Protein AF-W2SSA4-F1 (afdb_monomer_lite)

Sequence (80 aa):
MRGKLAIGITANFINNKTPAEERVPEISGVAYIFNQSFFKEMYAKTGVDLENIVYYKACCVIRFFLYLEIPLCCSSNYTL

Radius of gyration: 16.45 Å; chains: 1; bounding box: 50×24×45 Å

Foldseek 3Di:
DDDFDKDKDKDKDWDPVDPVSVPDDWDQKDACVRCVVVQVVVCVVPVARFRIWGWDDDPTMTMIITMGTDDPPDDDPPDD

InterPro domains:
  IPR036188 FAD/NAD(P)-binding domain superfamily [G3DSA:3.50.50.60] (1-65)
  IPR057494 [F-actin]-monooxygenase MICAL1-3-like, Rossman domain [PF25413] (5-58)

Structure (mmCIF, N/CA/C/O backbone):
data_AF-W2SSA4-F1
#
_entry.id   AF-W2SSA4-F1
#
loop_
_atom_site.group_PDB
_atom_site.id
_atom_site.type_symbol
_atom_site.label_atom_id
_atom_site.label_alt_id
_atom_site.label_comp_id
_atom_site.label_asym_id
_atom_site.label_entity_id
_atom_site.label_seq_id
_atom_site.pdbx_PDB_ins_code
_atom_site.Cartn_x
_atom_site.Cartn_y
_atom_site.Cartn_z
_atom_site.occupancy
_atom_site.B_iso_or_equiv
_atom_site.auth_seq_id
_atom_site.auth_comp_id
_atom_site.auth_asym_id
_atom_site.auth_atom_id
_atom_site.pdbx_PDB_model_num
ATOM 1 N N . MET A 1 1 ? -8.887 -0.059 28.816 1.00 45.56 1 MET A N 1
ATOM 2 C CA . MET A 1 1 ? -9.007 0.191 27.362 1.00 45.56 1 MET A CA 1
ATOM 3 C C . MET A 1 1 ? -8.990 -1.150 26.651 1.00 45.56 1 MET A C 1
ATOM 5 O O . MET A 1 1 ? -8.038 -1.894 26.837 1.00 45.56 1 MET A O 1
ATOM 9 N N . ARG A 1 2 ? -10.050 -1.501 25.916 1.00 58.16 2 ARG A N 1
ATOM 10 C CA . ARG A 1 2 ? -10.068 -2.707 25.074 1.00 58.16 2 A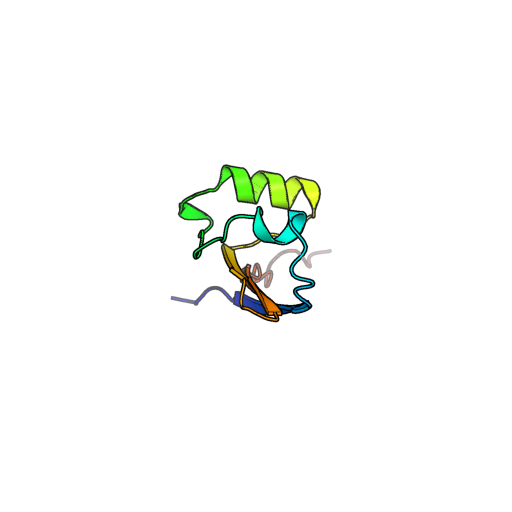RG A CA 1
ATOM 11 C C . ARG A 1 2 ? -9.456 -2.299 23.732 1.00 58.16 2 ARG A C 1
ATOM 13 O O . ARG A 1 2 ? -9.976 -1.380 23.108 1.00 58.16 2 ARG A O 1
ATOM 20 N N . GLY A 1 3 ? -8.320 -2.884 23.353 1.00 65.50 3 GLY A N 1
ATOM 21 C CA . GLY A 1 3 ? -7.741 -2.652 22.028 1.00 65.50 3 GLY A CA 1
ATOM 22 C C . GLY A 1 3 ? -8.728 -3.093 20.947 1.00 65.50 3 GLY A C 1
ATOM 23 O O . GLY A 1 3 ? -9.435 -4.086 21.134 1.00 65.50 3 GLY A O 1
ATOM 24 N N . LYS A 1 4 ? -8.810 -2.340 19.850 1.00 73.19 4 LYS A N 1
ATOM 25 C CA . LYS A 1 4 ? -9.539 -2.771 18.653 1.00 73.19 4 LYS A CA 1
ATOM 26 C C . LYS A 1 4 ? -8.812 -3.969 18.039 1.00 73.19 4 LYS A C 1
ATOM 28 O O . LYS A 1 4 ? -7.584 -4.028 18.064 1.00 73.19 4 LYS A O 1
ATOM 33 N N . LEU A 1 5 ? -9.573 -4.949 17.558 1.00 82.88 5 LEU A N 1
ATOM 34 C CA . LEU A 1 5 ? -9.015 -6.133 16.914 1.00 82.88 5 LEU A CA 1
ATOM 35 C C . LEU A 1 5 ? -8.654 -5.778 15.470 1.00 82.88 5 LEU A C 1
ATOM 37 O O . LEU A 1 5 ? -9.507 -5.292 14.733 1.00 82.88 5 LEU A O 1
ATOM 41 N N . ALA A 1 6 ? -7.412 -6.042 15.074 1.00 85.19 6 ALA A N 1
ATOM 42 C CA . ALA A 1 6 ? -6.928 -5.787 13.723 1.00 85.19 6 ALA A CA 1
ATOM 43 C C . ALA A 1 6 ? -6.351 -7.063 13.101 1.00 85.19 6 ALA A C 1
ATOM 45 O O . ALA A 1 6 ? -5.724 -7.872 13.791 1.00 85.19 6 ALA A O 1
ATOM 46 N N . ILE A 1 7 ? -6.547 -7.227 11.793 1.00 89.62 7 ILE A N 1
ATOM 47 C CA . ILE A 1 7 ? -5.914 -8.274 10.986 1.00 89.62 7 ILE A CA 1
ATOM 48 C C . ILE A 1 7 ? -4.930 -7.610 10.030 1.00 89.62 7 ILE A C 1
ATOM 50 O O . ILE A 1 7 ? -5.305 -6.761 9.224 1.00 89.62 7 ILE A O 1
ATOM 54 N N . GLY A 1 8 ? -3.674 -8.048 10.091 1.00 92.50 8 GLY A N 1
ATOM 55 C CA . GLY A 1 8 ? -2.677 -7.745 9.072 1.00 92.50 8 GLY A CA 1
ATOM 56 C C . GLY A 1 8 ? -2.676 -8.820 7.988 1.00 92.50 8 GLY A C 1
ATOM 57 O O . GLY A 1 8 ? -2.473 -9.997 8.285 1.00 92.50 8 GLY A O 1
ATOM 58 N N . ILE A 1 9 ? -2.867 -8.422 6.734 1.00 93.19 9 ILE A N 1
ATOM 59 C CA . ILE A 1 9 ? -2.747 -9.289 5.559 1.00 93.19 9 ILE A CA 1
ATOM 60 C C . ILE A 1 9 ? -1.539 -8.830 4.749 1.00 93.19 9 ILE A C 1
ATOM 62 O O . ILE A 1 9 ? -1.358 -7.639 4.499 1.00 93.19 9 ILE A O 1
ATOM 66 N N . THR A 1 10 ? -0.717 -9.782 4.307 1.00 94.56 10 THR A N 1
ATOM 67 C CA . THR A 1 10 ? 0.371 -9.502 3.363 1.00 94.56 10 THR A CA 1
ATOM 68 C C . THR A 1 10 ? 0.143 -10.260 2.069 1.00 94.56 10 THR A C 1
ATOM 70 O O . THR A 1 10 ? -0.164 -11.450 2.099 1.00 94.56 10 THR A O 1
ATOM 73 N N . ALA A 1 11 ? 0.295 -9.576 0.939 1.00 94.12 11 ALA A N 1
ATOM 74 C CA . ALA A 1 11 ? 0.162 -10.169 -0.385 1.00 94.12 11 ALA A CA 1
ATOM 75 C C . ALA A 1 11 ? 1.405 -9.862 -1.218 1.00 94.12 11 ALA A C 1
ATOM 77 O O . ALA A 1 11 ? 1.897 -8.734 -1.221 1.00 94.12 11 ALA A O 1
ATOM 78 N N . ASN A 1 12 ? 1.914 -10.880 -1.913 1.00 94.75 12 ASN A N 1
ATOM 79 C CA . ASN A 1 12 ? 3.089 -10.771 -2.768 1.00 94.75 12 ASN A CA 1
ATOM 80 C C . ASN A 1 12 ? 2.715 -11.137 -4.195 1.00 94.75 12 ASN A C 1
ATOM 82 O O . ASN A 1 12 ? 2.152 -12.204 -4.432 1.00 94.75 12 ASN A O 1
ATOM 86 N N . PHE A 1 13 ? 3.083 -10.274 -5.129 1.00 95.06 13 PHE A N 1
ATOM 87 C CA . PHE A 1 13 ? 2.894 -10.475 -6.555 1.00 95.06 13 PHE A CA 1
ATOM 88 C C . PHE A 1 13 ? 4.253 -10.458 -7.254 1.00 95.06 13 PHE A C 1
ATOM 90 O O . PHE A 1 13 ? 5.193 -9.798 -6.803 1.00 95.06 13 PHE A O 1
ATOM 97 N N . ILE A 1 14 ? 4.371 -11.204 -8.349 1.00 94.56 14 ILE A N 1
ATOM 98 C CA . ILE A 1 14 ? 5.582 -11.214 -9.176 1.00 94.56 14 ILE A CA 1
ATOM 99 C C . ILE A 1 14 ? 5.706 -9.850 -9.856 1.00 94.56 14 ILE A C 1
ATOM 101 O O . ILE A 1 14 ? 4.743 -9.375 -10.450 1.00 94.56 14 ILE A O 1
ATOM 105 N N . ASN A 1 15 ? 6.885 -9.230 -9.774 1.00 93.00 15 ASN A N 1
ATOM 106 C CA . ASN A 1 15 ? 7.187 -8.015 -10.525 1.00 93.00 15 ASN A CA 1
ATOM 107 C C . ASN A 1 15 ? 7.759 -8.399 -11.898 1.00 93.00 15 ASN A C 1
ATOM 109 O O . ASN A 1 15 ? 8.914 -8.824 -11.979 1.00 93.00 15 ASN A O 1
ATOM 113 N N . ASN A 1 16 ? 6.976 -8.240 -12.970 1.00 92.81 16 ASN A N 1
ATOM 114 C CA . ASN A 1 16 ? 7.435 -8.538 -14.333 1.00 92.81 16 ASN A CA 1
ATOM 115 C C . ASN A 1 16 ? 8.305 -7.422 -14.932 1.00 92.81 16 ASN A C 1
ATOM 117 O O . ASN A 1 16 ? 8.771 -7.554 -16.065 1.00 92.81 16 ASN A O 1
ATOM 121 N N . LYS A 1 17 ? 8.553 -6.337 -14.180 1.00 89.31 17 LYS A N 1
ATOM 122 C CA . LYS A 1 17 ? 9.357 -5.176 -14.595 1.00 89.31 17 LYS A CA 1
ATOM 123 C C . LYS A 1 17 ? 8.850 -4.541 -15.887 1.00 89.31 17 LYS A C 1
ATOM 125 O O . LYS A 1 17 ? 9.625 -4.007 -16.682 1.00 89.31 17 LYS A O 1
ATOM 130 N N . THR A 1 18 ? 7.543 -4.610 -16.122 1.00 93.38 18 THR A N 1
ATOM 131 C CA . THR A 1 18 ? 6.948 -3.941 -17.276 1.00 93.38 18 THR A CA 1
ATOM 132 C C . THR A 1 18 ? 6.989 -2.424 -17.069 1.00 93.38 18 THR A C 1
ATOM 134 O O . THR A 1 18 ? 6.876 -1.944 -15.938 1.00 93.38 18 THR A O 1
ATOM 137 N N . PRO A 1 19 ? 7.091 -1.619 -18.143 1.00 91.38 19 PRO A N 1
ATOM 138 C CA . PRO A 1 19 ? 7.078 -0.161 -18.011 1.00 91.38 19 PRO A CA 1
ATOM 139 C C . PRO A 1 19 ? 5.766 0.363 -17.407 1.00 91.38 19 PRO A C 1
ATOM 141 O O . PRO A 1 19 ? 5.742 1.462 -16.861 1.00 91.38 19 PRO A O 1
ATOM 144 N N . ALA A 1 20 ? 4.675 -0.405 -17.503 1.00 91.12 20 ALA A N 1
ATOM 145 C CA . ALA A 1 20 ? 3.409 -0.087 -16.855 1.00 91.12 20 ALA A CA 1
ATOM 146 C C . ALA A 1 20 ? 3.492 -0.267 -15.332 1.00 91.12 20 ALA A C 1
ATOM 148 O O . ALA A 1 20 ? 3.108 0.644 -14.603 1.00 91.12 20 ALA A O 1
ATOM 149 N N . GLU A 1 21 ? 4.039 -1.392 -14.855 1.00 88.50 21 GLU A N 1
ATOM 150 C CA . GLU A 1 21 ? 4.261 -1.632 -13.424 1.00 88.50 21 GLU A CA 1
ATOM 151 C C . GLU A 1 21 ? 5.238 -0.612 -12.841 1.00 88.50 21 GLU A C 1
ATOM 153 O O . GLU A 1 21 ? 4.986 -0.095 -11.759 1.00 88.50 21 GLU A O 1
ATOM 158 N N . GLU A 1 22 ? 6.309 -0.258 -13.558 1.00 87.75 22 GLU A N 1
ATOM 159 C CA . GLU A 1 22 ? 7.328 0.688 -13.081 1.00 87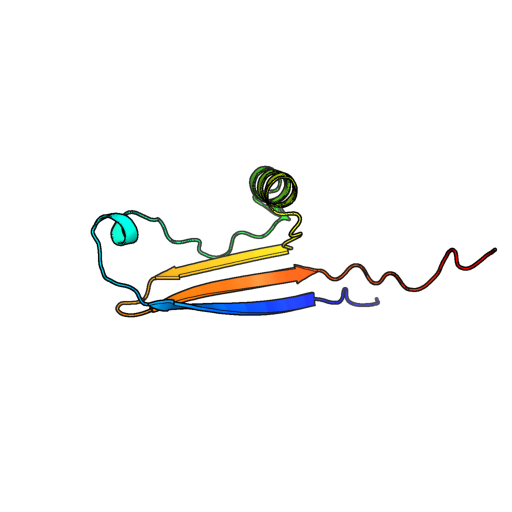.75 22 GLU A CA 1
ATOM 160 C C . GLU A 1 22 ? 6.754 2.089 -12.816 1.00 87.75 22 GLU A C 1
ATOM 162 O O . GLU A 1 22 ? 7.100 2.721 -11.822 1.00 87.75 22 GLU A O 1
ATOM 167 N N . ARG A 1 23 ? 5.794 2.536 -13.636 1.00 90.19 23 ARG A N 1
ATOM 168 C CA . ARG A 1 23 ? 5.137 3.848 -13.497 1.00 90.19 23 ARG A CA 1
ATOM 169 C C . ARG A 1 23 ? 4.213 3.964 -12.284 1.00 90.19 23 ARG A C 1
ATOM 171 O O . ARG A 1 23 ? 3.845 5.080 -11.927 1.00 90.19 23 ARG A O 1
ATOM 178 N N . VAL A 1 24 ? 3.806 2.848 -11.676 1.00 90.00 24 VAL A N 1
ATOM 179 C CA . VAL A 1 24 ? 2.927 2.870 -10.499 1.00 90.00 24 VAL A CA 1
ATOM 180 C C . VAL A 1 24 ? 3.711 3.390 -9.287 1.00 90.00 24 VAL A C 1
ATOM 182 O O . VAL A 1 24 ? 4.729 2.782 -8.940 1.00 90.00 24 VAL A O 1
ATOM 185 N N . PRO A 1 25 ? 3.272 4.481 -8.633 1.00 89.44 25 PRO A N 1
ATOM 186 C CA . PRO A 1 25 ? 3.963 5.027 -7.472 1.00 89.44 25 PRO A CA 1
ATOM 187 C C . PRO A 1 25 ? 3.807 4.119 -6.250 1.00 89.44 25 PRO A C 1
ATOM 189 O O . PRO A 1 25 ? 2.772 3.481 -6.053 1.00 89.44 25 PRO A O 1
ATOM 192 N N . GLU A 1 26 ? 4.840 4.085 -5.412 1.00 89.12 26 GLU A N 1
ATOM 193 C CA . GLU A 1 26 ? 4.784 3.403 -4.121 1.00 89.12 26 GLU A CA 1
ATOM 194 C C . GLU A 1 26 ? 3.855 4.126 -3.136 1.00 89.12 26 GLU A C 1
ATOM 196 O O . GLU A 1 26 ? 3.649 5.338 -3.225 1.00 89.12 26 GLU A O 1
ATOM 201 N N . ILE A 1 27 ? 3.311 3.383 -2.169 1.00 87.81 27 ILE A N 1
ATOM 202 C CA . ILE A 1 27 ? 2.466 3.929 -1.103 1.00 87.81 27 ILE A CA 1
ATOM 203 C C . ILE A 1 27 ? 3.174 3.644 0.218 1.00 87.81 27 ILE A C 1
ATOM 205 O O . ILE A 1 27 ? 3.112 2.529 0.739 1.00 87.81 27 ILE A O 1
ATOM 209 N N . SER A 1 28 ? 3.841 4.657 0.772 1.00 78.06 28 SER A N 1
ATOM 210 C CA . SER A 1 28 ? 4.706 4.565 1.959 1.00 78.06 28 SER A CA 1
ATOM 211 C C . SER A 1 28 ? 3.961 4.455 3.302 1.00 78.06 28 SER A C 1
ATOM 213 O O . SER A 1 28 ? 4.484 4.847 4.341 1.00 78.06 28 SER A O 1
ATOM 215 N N . GLY A 1 29 ? 2.760 3.876 3.298 1.00 72.62 29 GLY A N 1
ATOM 216 C CA . GLY A 1 29 ? 1.887 3.770 4.462 1.00 72.62 29 GLY A CA 1
ATOM 217 C C . GLY A 1 29 ? 0.968 4.972 4.562 1.00 72.62 29 GLY A C 1
ATOM 218 O O . GLY A 1 29 ? 1.309 6.005 5.133 1.00 72.62 29 GLY A O 1
ATOM 219 N N . VAL A 1 30 ? -0.221 4.824 3.990 1.00 75.06 30 VAL A N 1
ATOM 220 C CA . VAL A 1 30 ? -1.276 5.830 4.068 1.00 75.06 30 VAL A CA 1
ATOM 221 C C . VAL A 1 30 ? -2.318 5.299 5.034 1.00 75.06 30 VAL A C 1
ATOM 223 O O . VAL A 1 30 ? -3.063 4.389 4.693 1.00 75.06 30 VAL A O 1
ATOM 226 N N . ALA A 1 31 ? -2.368 5.858 6.242 1.00 74.50 31 ALA A N 1
ATOM 227 C CA . ALA A 1 31 ? -3.402 5.499 7.207 1.00 74.50 31 ALA A CA 1
ATOM 228 C C . ALA A 1 31 ? -4.726 6.203 6.872 1.00 74.50 31 ALA A C 1
ATOM 230 O O . ALA A 1 31 ? -4.733 7.332 6.368 1.00 74.50 31 ALA A O 1
ATOM 231 N N . TYR A 1 32 ? -5.845 5.566 7.221 1.00 72.75 32 TYR A N 1
ATOM 232 C CA . TYR A 1 32 ? -7.209 6.058 7.012 1.00 72.75 32 TYR A CA 1
ATOM 233 C C . TYR A 1 32 ? -7.392 7.515 7.440 1.00 72.75 32 TYR A C 1
ATOM 235 O O . TYR A 1 32 ? -7.996 8.313 6.726 1.00 72.75 32 TYR A O 1
ATOM 243 N N . ILE A 1 33 ? -6.787 7.884 8.571 1.00 71.75 33 ILE A N 1
ATOM 244 C CA . ILE A 1 33 ? -6.849 9.222 9.168 1.00 71.75 33 ILE A CA 1
ATOM 245 C C . ILE A 1 33 ? -6.403 10.316 8.182 1.00 71.75 33 ILE A C 1
ATOM 247 O O . ILE A 1 33 ? -6.980 11.404 8.181 1.00 71.75 33 ILE A O 1
ATOM 251 N N . PHE A 1 34 ? -5.427 10.026 7.317 1.00 77.06 34 PHE A N 1
ATOM 252 C CA . PHE A 1 34 ? -4.834 11.006 6.404 1.00 77.06 34 PHE A CA 1
ATOM 253 C C . PHE A 1 34 ? -5.547 11.104 5.054 1.00 77.06 34 PHE A C 1
ATOM 255 O O . PHE A 1 34 ? -5.518 12.164 4.439 1.00 77.06 34 PHE A O 1
ATOM 262 N N . ASN A 1 35 ? -6.185 10.028 4.585 1.00 82.94 35 ASN A N 1
ATOM 263 C CA . ASN A 1 35 ? -6.743 9.956 3.229 1.00 82.94 35 ASN A CA 1
ATOM 264 C C . ASN A 1 35 ? -8.138 9.318 3.203 1.00 82.94 35 ASN A C 1
ATOM 266 O O . ASN A 1 35 ? -8.434 8.405 2.436 1.00 82.94 35 ASN A O 1
ATOM 270 N N . GLN A 1 36 ? -9.028 9.827 4.053 1.00 82.69 36 GLN A N 1
ATOM 271 C CA . GLN A 1 36 ? -10.368 9.269 4.267 1.00 82.69 36 GLN A CA 1
ATOM 272 C C . GLN A 1 36 ? -11.201 9.150 2.980 1.00 82.69 36 GLN A C 1
ATOM 274 O O . GLN A 1 36 ? -11.997 8.225 2.859 1.00 82.69 36 GLN A O 1
ATOM 279 N N . SER A 1 37 ? -11.046 10.067 2.019 1.00 88.19 37 SER A N 1
ATOM 280 C CA . SER A 1 37 ? -11.756 10.013 0.731 1.00 88.19 37 SER A CA 1
ATOM 281 C C . SER A 1 37 ? -11.371 8.780 -0.086 1.00 88.19 37 SER A C 1
ATOM 283 O O . SER A 1 37 ? -12.256 8.082 -0.572 1.00 88.19 37 SER A O 1
ATOM 285 N N . PHE A 1 38 ? -10.074 8.471 -0.165 1.00 88.25 38 PHE A N 1
ATOM 286 C CA . PHE A 1 38 ? -9.557 7.282 -0.842 1.00 88.25 38 PHE A CA 1
ATOM 287 C C . PHE A 1 38 ? -10.130 5.999 -0.231 1.00 88.25 38 PHE A C 1
ATOM 289 O O . PHE A 1 38 ? -10.655 5.152 -0.950 1.00 88.25 38 PHE A O 1
ATOM 296 N N . PHE A 1 39 ? -10.097 5.876 1.098 1.00 88.56 39 PHE A N 1
ATOM 297 C CA . PHE A 1 39 ? -10.615 4.690 1.781 1.00 88.56 39 PHE A CA 1
ATOM 298 C C . PHE A 1 39 ? -12.134 4.553 1.672 1.00 88.56 39 PHE A C 1
ATOM 300 O O . PHE A 1 39 ? -12.628 3.449 1.466 1.00 88.56 39 PHE A O 1
ATOM 307 N N . LYS A 1 40 ? -12.884 5.662 1.730 1.00 89.75 40 LYS A N 1
ATOM 308 C CA . LYS A 1 40 ? -14.337 5.650 1.499 1.00 89.75 40 LYS A CA 1
ATOM 309 C C . LYS A 1 40 ? -14.687 5.217 0.077 1.00 89.75 40 LYS A C 1
ATOM 311 O O . LYS A 1 40 ? -15.612 4.432 -0.106 1.00 89.75 40 LYS A O 1
ATOM 316 N N . GLU A 1 41 ? -13.957 5.700 -0.927 1.00 92.19 41 GLU A N 1
ATOM 317 C CA . GLU A 1 41 ? -14.165 5.296 -2.321 1.00 92.19 41 GLU A CA 1
ATOM 318 C C . GLU A 1 41 ? -13.792 3.824 -2.544 1.00 92.19 41 GLU A C 1
ATOM 320 O O . GLU A 1 41 ? -14.513 3.089 -3.218 1.00 92.19 41 GLU A O 1
ATOM 325 N N . MET A 1 42 ? -12.694 3.369 -1.941 1.00 90.31 42 MET A N 1
ATOM 326 C CA . MET A 1 42 ? -12.276 1.972 -1.989 1.00 90.31 42 MET A CA 1
ATOM 327 C C . MET A 1 42 ? -13.311 1.052 -1.328 1.00 90.31 42 MET A 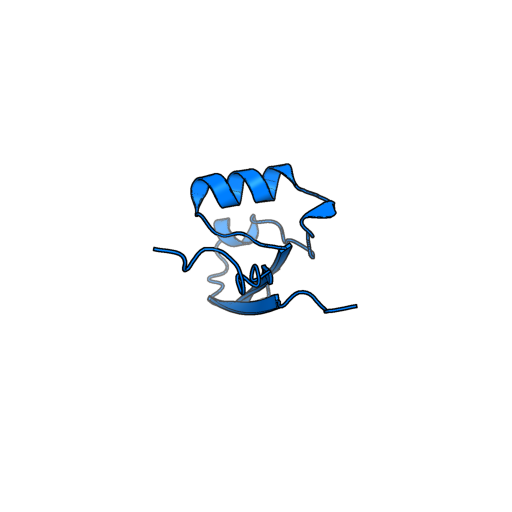C 1
ATOM 329 O O . MET A 1 42 ? -13.684 0.040 -1.927 1.00 90.31 42 MET A O 1
ATOM 333 N N . TYR A 1 43 ? -13.824 1.426 -0.153 1.00 90.75 43 TYR A N 1
ATOM 334 C CA . TYR A 1 43 ? -14.920 0.726 0.516 1.00 90.75 43 TYR A CA 1
ATOM 335 C C . TYR A 1 43 ? -16.170 0.685 -0.369 1.00 90.75 43 TYR A C 1
ATOM 337 O O . TYR A 1 43 ? -16.734 -0.383 -0.581 1.00 90.75 43 TYR A O 1
ATOM 345 N N . ALA A 1 44 ? -16.557 1.808 -0.979 1.00 93.69 44 ALA A N 1
ATOM 346 C CA . ALA A 1 44 ? -17.715 1.859 -1.871 1.00 93.69 44 ALA A CA 1
ATOM 347 C C . ALA A 1 44 ? -17.570 0.951 -3.110 1.00 93.69 44 ALA A C 1
ATOM 349 O O . ALA A 1 44 ? -18.562 0.404 -3.585 1.00 93.69 44 ALA A O 1
ATOM 350 N N . LYS A 1 45 ? -16.349 0.775 -3.635 1.00 93.69 45 LYS A N 1
ATOM 351 C CA . LYS A 1 45 ? -16.079 -0.067 -4.815 1.00 93.69 45 LYS A CA 1
ATOM 352 C C . LYS A 1 45 ? -15.898 -1.551 -4.497 1.00 93.69 45 LYS A C 1
ATOM 354 O O . LYS A 1 45 ? -16.249 -2.386 -5.323 1.00 93.69 45 LYS A O 1
ATOM 359 N N . THR A 1 46 ? -15.293 -1.878 -3.357 1.00 90.62 46 THR A N 1
ATOM 360 C CA . THR A 1 46 ? -14.828 -3.246 -3.047 1.00 90.62 46 THR A CA 1
ATOM 361 C C . THR A 1 46 ? -15.511 -3.876 -1.836 1.00 90.62 46 THR A C 1
ATOM 363 O O . THR A 1 46 ? -15.447 -5.090 -1.672 1.00 90.62 46 THR A O 1
ATOM 366 N N . GLY A 1 47 ? -16.149 -3.073 -0.981 1.00 89.69 47 GLY A N 1
ATOM 367 C CA . GLY A 1 47 ? -16.708 -3.498 0.305 1.00 89.69 47 GLY A CA 1
ATOM 368 C C . GLY A 1 47 ? -15.664 -3.759 1.396 1.00 89.69 47 GLY A C 1
ATOM 369 O O . GLY A 1 47 ? -16.029 -4.195 2.485 1.00 89.69 47 GLY A O 1
ATOM 370 N N . VAL A 1 48 ? -14.377 -3.518 1.126 1.00 86.75 48 VAL A N 1
ATOM 371 C CA . VAL A 1 48 ? -13.292 -3.754 2.085 1.00 86.75 48 VAL A CA 1
ATOM 372 C C . VAL A 1 48 ? -13.049 -2.492 2.905 1.00 86.75 48 VAL A C 1
ATOM 374 O O . VAL A 1 48 ? -12.795 -1.428 2.344 1.00 86.75 48 VAL A O 1
ATOM 377 N N . ASP A 1 49 ? -13.108 -2.618 4.229 1.00 88.88 49 ASP A N 1
ATOM 378 C CA . ASP A 1 49 ? -12.767 -1.544 5.161 1.00 88.88 49 ASP A CA 1
ATOM 379 C C . ASP A 1 49 ? -11.318 -1.722 5.644 1.00 88.88 49 ASP A C 1
ATOM 381 O O . ASP A 1 49 ? -10.992 -2.689 6.338 1.00 88.88 49 ASP A O 1
ATOM 385 N N . LEU A 1 50 ? -10.426 -0.831 5.199 1.00 88.88 50 LEU A N 1
ATOM 386 C CA . LEU A 1 50 ? -9.004 -0.845 5.553 1.00 88.88 50 LEU A CA 1
ATOM 387 C C . LEU A 1 50 ? -8.673 0.346 6.444 1.00 88.88 50 LEU A C 1
ATOM 389 O O . LEU A 1 50 ? -9.007 1.487 6.134 1.00 88.88 50 LEU A O 1
ATOM 393 N N . GLU A 1 51 ? -7.904 0.081 7.492 1.00 88.56 51 GLU A N 1
ATOM 394 C CA . GLU A 1 51 ? -7.333 1.104 8.362 1.00 88.56 51 GLU A CA 1
ATOM 395 C C . GLU A 1 51 ? -6.033 1.671 7.775 1.00 88.56 51 GLU A C 1
ATOM 397 O O . GLU A 1 51 ? -5.753 2.865 7.887 1.00 88.56 51 GLU A O 1
ATOM 402 N N . ASN A 1 52 ? -5.221 0.823 7.143 1.00 89.62 52 ASN A N 1
ATOM 403 C CA . ASN A 1 52 ? -3.956 1.232 6.543 1.00 89.62 52 ASN A CA 1
ATOM 404 C C . ASN A 1 52 ? -3.590 0.329 5.362 1.00 89.62 52 ASN A C 1
ATOM 406 O O . ASN A 1 52 ? -3.849 -0.878 5.371 1.00 89.62 52 ASN A O 1
ATOM 410 N N . ILE A 1 53 ? -2.942 0.918 4.361 1.00 91.12 53 ILE A N 1
ATOM 411 C CA . ILE A 1 53 ? -2.365 0.206 3.225 1.00 91.12 53 ILE A CA 1
ATOM 412 C C . ILE A 1 53 ? -0.937 0.681 2.985 1.00 91.12 53 ILE A C 1
ATOM 414 O O . ILE A 1 53 ? -0.638 1.878 2.973 1.00 91.12 53 ILE A O 1
ATOM 418 N N . VAL A 1 54 ? -0.057 -0.287 2.764 1.00 92.19 54 VAL A N 1
ATOM 419 C CA . VAL A 1 54 ? 1.329 -0.064 2.374 1.00 92.19 54 VAL A CA 1
ATOM 420 C C . VAL A 1 54 ? 1.613 -0.877 1.123 1.00 92.19 54 VAL A C 1
ATOM 422 O O . VAL A 1 54 ? 1.289 -2.064 1.057 1.00 92.19 54 VAL A O 1
ATOM 425 N N . TYR A 1 55 ? 2.229 -0.246 0.135 1.00 92.69 55 TYR A N 1
ATOM 426 C CA . TYR A 1 55 ? 2.613 -0.881 -1.117 1.00 92.69 55 TYR A CA 1
ATOM 427 C C . TYR A 1 55 ? 4.061 -0.520 -1.431 1.00 92.69 55 TYR A C 1
ATOM 429 O O . TYR A 1 55 ? 4.387 0.658 -1.586 1.00 92.69 55 TYR A O 1
ATOM 437 N N . TYR A 1 56 ? 4.900 -1.549 -1.542 1.00 91.50 56 TYR A N 1
ATOM 438 C CA . TYR A 1 56 ? 6.297 -1.423 -1.940 1.00 91.50 56 TYR A CA 1
ATOM 439 C C . TYR A 1 56 ? 6.587 -2.294 -3.154 1.00 91.50 56 TYR A C 1
ATOM 441 O O . TYR A 1 56 ? 6.088 -3.419 -3.288 1.00 91.50 56 TYR A O 1
ATOM 449 N N . LYS A 1 57 ? 7.463 -1.791 -4.014 1.00 90.69 57 LYS A N 1
ATOM 450 C CA . LYS A 1 57 ? 7.923 -2.465 -5.215 1.00 90.69 57 LYS A CA 1
ATOM 451 C C . LYS A 1 57 ? 9.398 -2.791 -5.055 1.00 90.69 57 LYS A C 1
ATOM 453 O O . LYS A 1 57 ? 10.270 -1.938 -5.152 1.00 90.69 57 LYS A O 1
ATOM 458 N N . ALA A 1 58 ? 9.690 -4.064 -4.822 1.00 86.88 58 ALA A N 1
ATOM 459 C CA . ALA A 1 58 ? 11.057 -4.556 -4.854 1.00 86.88 58 ALA A CA 1
ATOM 460 C C . ALA A 1 58 ? 11.439 -5.008 -6.272 1.00 86.88 58 ALA A C 1
ATOM 462 O O . ALA A 1 58 ? 10.593 -5.188 -7.152 1.00 86.88 58 ALA A O 1
ATOM 463 N N . CYS A 1 59 ? 12.734 -5.270 -6.466 1.00 85.00 59 CYS A N 1
ATOM 464 C CA . CYS A 1 59 ? 13.304 -5.693 -7.748 1.00 85.00 59 CYS A CA 1
ATOM 465 C C . CYS A 1 59 ? 12.547 -6.870 -8.392 1.00 85.00 59 CYS A C 1
ATOM 467 O O . CYS A 1 59 ? 12.355 -6.870 -9.601 1.00 85.00 59 CYS A O 1
ATOM 469 N N . CYS A 1 60 ? 12.087 -7.850 -7.610 1.00 86.31 60 CYS A N 1
ATOM 470 C CA . CYS A 1 60 ? 11.430 -9.051 -8.151 1.00 86.31 60 CYS A CA 1
ATOM 471 C C . CYS A 1 60 ? 10.005 -9.266 -7.636 1.00 86.31 60 CYS A C 1
ATOM 473 O O . CYS A 1 60 ? 9.266 -10.079 -8.186 1.00 86.31 60 CYS A O 1
ATOM 475 N N . VAL A 1 61 ? 9.620 -8.570 -6.568 1.00 92.00 61 VAL A N 1
ATOM 476 C CA . VAL A 1 61 ? 8.359 -8.813 -5.869 1.00 92.00 61 VAL A CA 1
ATOM 477 C C . VAL A 1 61 ? 7.698 -7.488 -5.561 1.00 92.00 61 VAL A C 1
ATOM 479 O O . VAL A 1 61 ? 8.304 -6.582 -4.996 1.00 92.00 61 VAL A O 1
ATOM 482 N N . ILE A 1 62 ? 6.427 -7.412 -5.903 1.00 93.38 62 ILE A N 1
ATOM 483 C CA . ILE A 1 62 ? 5.517 -6.384 -5.439 1.00 93.38 62 ILE A CA 1
ATOM 484 C C . ILE A 1 62 ? 4.900 -6.878 -4.132 1.00 93.38 62 ILE A C 1
ATOM 486 O O . ILE A 1 62 ? 4.356 -7.981 -4.092 1.00 93.38 62 ILE A O 1
ATOM 490 N N . ARG A 1 63 ? 4.972 -6.080 -3.066 1.00 94.12 63 ARG A N 1
ATOM 491 C CA . ARG A 1 63 ? 4.456 -6.454 -1.746 1.00 94.12 63 ARG A CA 1
ATOM 492 C C . ARG A 1 63 ? 3.436 -5.441 -1.247 1.00 94.12 63 ARG A C 1
ATOM 494 O O . ARG A 1 63 ? 3.720 -4.249 -1.165 1.00 94.12 63 ARG 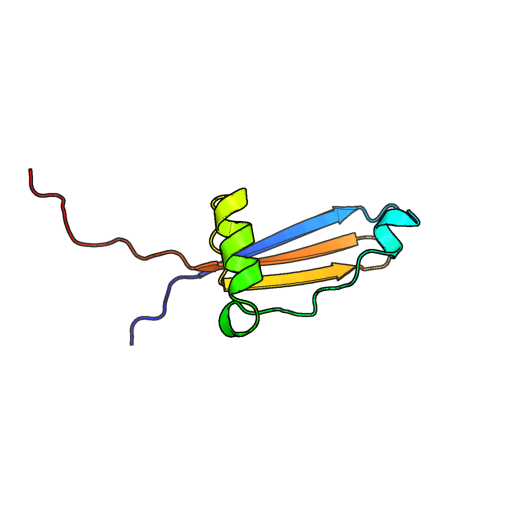A O 1
ATOM 501 N N . PHE A 1 64 ? 2.281 -5.953 -0.844 1.00 93.62 64 PHE A N 1
ATOM 502 C CA . PHE A 1 64 ? 1.226 -5.208 -0.173 1.00 93.62 64 PHE A CA 1
ATOM 503 C C . PHE A 1 64 ? 1.136 -5.626 1.292 1.00 93.62 64 PHE A C 1
ATOM 505 O O . PHE A 1 64 ? 1.165 -6.81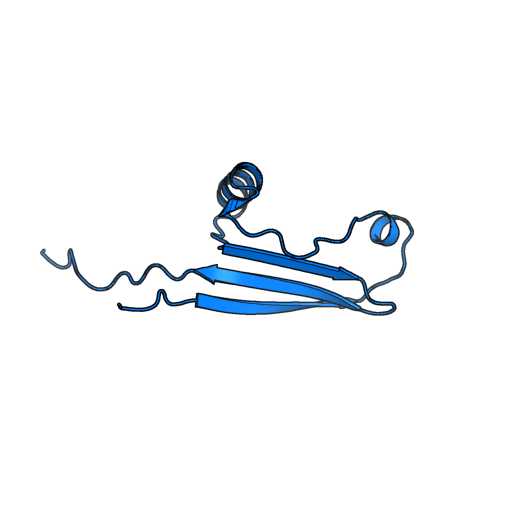9 1.607 1.00 93.62 64 PHE A O 1
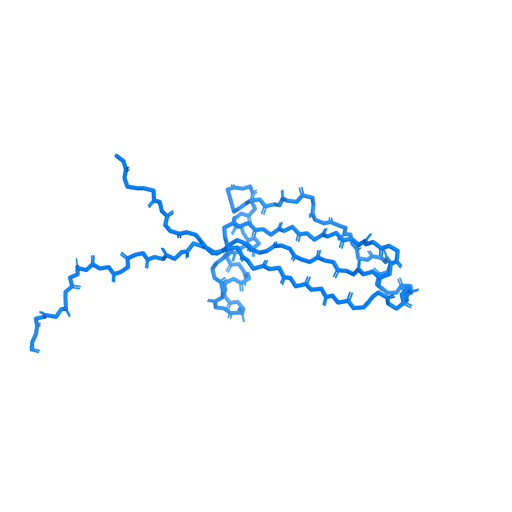ATOM 512 N N . PHE A 1 65 ? 0.974 -4.640 2.168 1.00 93.12 65 PHE A N 1
ATOM 513 C CA . PHE A 1 65 ? 0.550 -4.815 3.551 1.00 93.12 65 PHE A CA 1
ATOM 514 C C . PHE A 1 65 ? -0.787 -4.105 3.732 1.00 93.12 65 PHE A C 1
ATOM 516 O O . PHE A 1 65 ? -0.913 -2.915 3.450 1.00 93.12 65 PHE A O 1
ATOM 523 N N . LEU A 1 66 ? -1.781 -4.851 4.189 1.00 91.69 66 LEU A N 1
ATOM 524 C CA . LEU A 1 66 ? -3.147 -4.395 4.386 1.00 91.69 66 LEU A CA 1
ATOM 525 C C . LEU A 1 66 ? -3.490 -4.579 5.859 1.00 91.69 66 LEU A C 1
ATOM 527 O O . LEU A 1 66 ? -3.287 -5.661 6.407 1.00 91.69 66 LEU A O 1
ATOM 531 N N . TYR A 1 67 ? -4.013 -3.537 6.488 1.00 89.88 67 TYR A N 1
ATOM 532 C CA . TYR A 1 67 ? -4.486 -3.580 7.865 1.00 89.88 67 TYR A CA 1
ATOM 533 C C . TYR A 1 67 ? -5.996 -3.385 7.857 1.00 89.88 67 TYR A C 1
ATOM 535 O O . TYR A 1 67 ? -6.477 -2.329 7.450 1.00 89.88 67 TYR A O 1
ATOM 543 N N . LEU A 1 68 ? -6.730 -4.417 8.266 1.00 87.06 68 LEU A N 1
ATOM 544 C CA . LEU A 1 68 ? -8.181 -4.381 8.421 1.00 87.06 68 LEU A CA 1
ATOM 545 C C . LEU A 1 68 ? -8.515 -4.244 9.902 1.00 87.06 68 LEU A C 1
ATOM 547 O O . LEU A 1 68 ? -7.971 -4.983 10.728 1.00 87.06 68 LEU A O 1
ATOM 551 N N . GLU A 1 69 ? -9.457 -3.366 10.225 1.00 81.81 69 GLU A N 1
ATOM 552 C CA . GLU A 1 69 ? -10.070 -3.335 11.548 1.00 81.81 69 GLU A CA 1
ATOM 553 C C . GLU A 1 69 ? -11.266 -4.293 11.550 1.00 81.81 69 GLU A C 1
ATOM 555 O O . GLU A 1 69 ? -12.147 -4.199 10.696 1.00 81.81 69 GLU A O 1
ATOM 560 N N . ILE A 1 70 ? -11.312 -5.237 12.496 1.00 77.06 70 ILE A N 1
ATOM 561 C CA . ILE A 1 70 ? -12.513 -6.050 12.682 1.00 77.06 70 ILE A CA 1
ATOM 562 C C . ILE A 1 70 ? -13.443 -5.284 13.617 1.00 77.06 70 ILE A C 1
ATOM 564 O O . ILE A 1 70 ? -13.096 -5.099 14.793 1.00 77.06 70 ILE A O 1
ATOM 568 N N . PRO A 1 71 ? -14.654 -4.908 13.172 1.00 66.69 71 PRO A N 1
ATOM 569 C CA . PRO A 1 71 ? -15.671 -4.488 14.112 1.00 66.69 71 PRO A CA 1
ATOM 570 C C . PRO A 1 71 ? -15.975 -5.686 15.018 1.00 66.69 71 PRO A C 1
ATOM 572 O O . PRO A 1 71 ? -16.499 -6.706 14.573 1.00 66.69 71 PRO A O 1
ATOM 575 N N . LEU A 1 72 ? -15.616 -5.587 16.302 1.00 61.31 72 LEU A N 1
ATOM 576 C CA . LEU A 1 72 ? -16.039 -6.545 17.322 1.00 61.31 72 LEU A CA 1
ATOM 577 C C . LEU A 1 72 ? -17.554 -6.405 17.512 1.00 61.31 72 LEU A C 1
ATOM 579 O O . LEU A 1 72 ? -18.024 -5.804 18.475 1.00 61.31 72 LEU A O 1
ATOM 583 N N . CYS A 1 73 ? -18.332 -6.970 16.593 1.00 50.78 73 CYS A N 1
ATOM 584 C CA . CYS A 1 73 ? -19.740 -7.251 16.809 1.00 50.78 73 CYS A CA 1
ATOM 585 C C . CYS A 1 73 ? -19.850 -8.430 17.780 1.00 50.78 73 CYS A C 1
ATOM 587 O O . CYS A 1 73 ? -20.136 -9.556 17.392 1.00 50.78 73 CYS A O 1
ATOM 589 N N . CYS A 1 74 ? -19.636 -8.155 19.064 1.00 48.56 74 CYS A N 1
ATOM 590 C CA . CYS A 1 74 ? -20.252 -8.932 20.127 1.00 48.56 74 CYS A CA 1
ATOM 591 C C . CYS A 1 74 ? -21.155 -8.000 20.940 1.00 48.56 74 CYS A C 1
ATOM 593 O O . CYS A 1 74 ? -20.678 -7.038 21.540 1.00 48.56 74 CYS A O 1
ATOM 595 N N . SER A 1 75 ? -22.439 -8.374 20.965 1.00 48.19 75 SER A N 1
ATOM 596 C CA . SER A 1 75 ? -23.511 -7.926 21.867 1.00 48.19 75 SER A CA 1
ATOM 597 C C . SER A 1 75 ? -24.339 -6.701 21.455 1.00 48.19 75 SER A C 1
ATOM 599 O O . SER A 1 75 ? -24.191 -5.625 22.019 1.00 48.19 75 SER A O 1
ATOM 601 N N . SER A 1 76 ? -25.294 -6.899 20.540 1.00 46.91 76 SER A N 1
ATOM 602 C CA . SER A 1 76 ? -26.737 -6.804 20.851 1.00 46.91 76 SER A CA 1
ATOM 603 C C . SER A 1 76 ? -27.567 -7.145 19.610 1.00 46.91 76 SER A C 1
ATOM 605 O O . SER A 1 76 ? -27.160 -6.810 18.504 1.00 46.91 76 SER A O 1
ATOM 607 N N . ASN A 1 77 ? -28.735 -7.758 19.811 1.00 44.94 77 ASN A N 1
ATOM 608 C CA . ASN A 1 77 ? -29.754 -8.150 18.817 1.00 44.94 77 ASN A CA 1
ATOM 609 C C . ASN A 1 77 ? -29.778 -9.624 18.374 1.00 44.94 77 ASN A C 1
ATOM 611 O O . ASN A 1 77 ? -30.168 -9.925 17.252 1.00 44.94 77 ASN A O 1
ATOM 615 N N . TYR A 1 78 ? -29.503 -10.553 19.294 1.00 42.78 78 TYR A N 1
ATOM 616 C CA . TYR A 1 78 ? -30.340 -11.758 19.360 1.00 42.78 78 TYR A CA 1
ATOM 617 C C . TYR A 1 78 ? -31.415 -11.515 20.421 1.00 42.78 78 TYR A C 1
ATOM 619 O O . TYR A 1 78 ? -31.278 -11.862 21.591 1.00 42.78 78 TYR A O 1
ATOM 627 N N . THR A 1 79 ? -32.464 -10.813 20.017 1.00 41.91 79 THR A N 1
ATOM 628 C CA . THR A 1 79 ? -33.762 -10.854 20.686 1.00 41.91 79 THR A CA 1
ATOM 629 C C . THR A 1 79 ? -34.776 -10.914 19.566 1.00 41.91 79 THR A C 1
ATOM 631 O O . THR A 1 79 ? -35.096 -9.880 18.988 1.00 41.91 79 THR A O 1
ATOM 634 N N . LEU A 1 80 ? -35.136 -12.141 19.194 1.00 41.38 80 LEU A N 1
ATOM 635 C CA . LEU A 1 80 ? -36.439 -12.607 18.719 1.00 41.38 80 LEU A CA 1
ATOM 636 C C . LEU A 1 80 ? -36.340 -14.122 18.518 1.00 41.38 80 LEU A C 1
ATOM 638 O O . LEU A 1 80 ? -35.432 -14.553 17.774 1.00 41.38 80 LEU A O 1
#

Organism: Necator americanus (NCBI:txid51031)

pLDDT: mean 82.03, std 15.17, range [41.38, 95.06]

Secondary structure (DSSP, 8-state):
-PPPEEEEEEEEEE----HHHHTSPPEEEEETTT-HHHHHHHHHHH----SEEEEEE-SSEEEEEEEEEE----SS----